Protein AF-A0A3E2U511-F1 (afdb_monomer_lite)

Radius of gyration: 23.94 Å; chains: 1; bounding box: 54×27×73 Å

Secondary structure (DSSP, 8-state):
-------EEEEEETTTEEEEEEHHHHHHHHHHHT---TT--SHHHHHHHHHHHHHSPPPP--SS-HHHHHHHHHHHHHHHHSPP--

pLDDT: mean 87.05, std 12.18, range [45.22, 97.75]

Foldseek 3Di:
DPDDPWD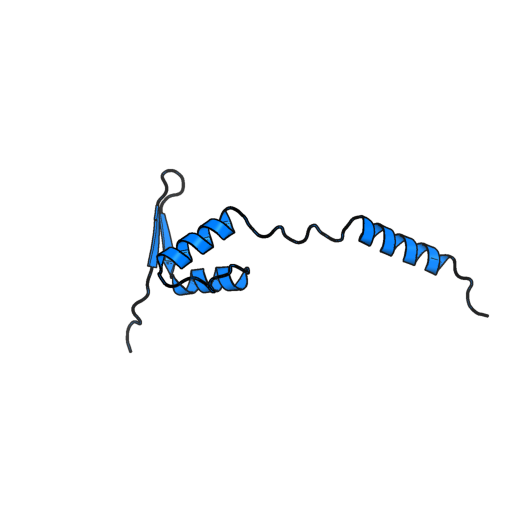WDWDADDPPGIDIDTLVVVLVVVVVQVQDCPPPDDSVSSVVSVVVCVVPPDPDPPPQDPVNVVVVVVVVVVVVVDDPDD

Sequence (86 aa):
QWGRYTKMIVGGGIINGSVALVFDNEVERYRKAGCDFSACTTDEDYLAAIEAFEDNPPVADAGVSDQTRIADALEDMVALSLPDAE

Organism: NCBI:txid853

Structure (mmCIF, N/CA/C/O backbone):
data_AF-A0A3E2U511-F1
#
_entry.id   AF-A0A3E2U511-F1
#
loop_
_atom_site.group_PDB
_atom_site.id
_atom_site.type_symbol
_atom_site.label_atom_id
_atom_site.label_alt_id
_atom_site.label_comp_id
_atom_site.label_asym_id
_atom_site.label_entity_id
_atom_site.label_seq_id
_atom_site.pdbx_PDB_ins_code
_atom_site.Cartn_x
_atom_site.Cartn_y
_atom_site.Cartn_z
_atom_site.occupancy
_atom_site.B_iso_or_equiv
_atom_site.auth_seq_id
_atom_site.auth_comp_id
_atom_site.auth_asym_id
_atom_site.auth_atom_id
_atom_site.pdbx_PDB_model_num
ATOM 1 N N . GLN A 1 1 ? -29.135 9.167 1.840 1.00 49.81 1 GLN A N 1
ATOM 2 C CA . GLN A 1 1 ? -28.457 8.633 3.038 1.00 49.81 1 GLN A CA 1
ATOM 3 C C . GLN A 1 1 ? -27.367 9.624 3.421 1.00 49.81 1 GLN A C 1
ATOM 5 O O . GLN A 1 1 ? -26.468 9.838 2.620 1.00 49.81 1 GLN A O 1
ATOM 10 N N . T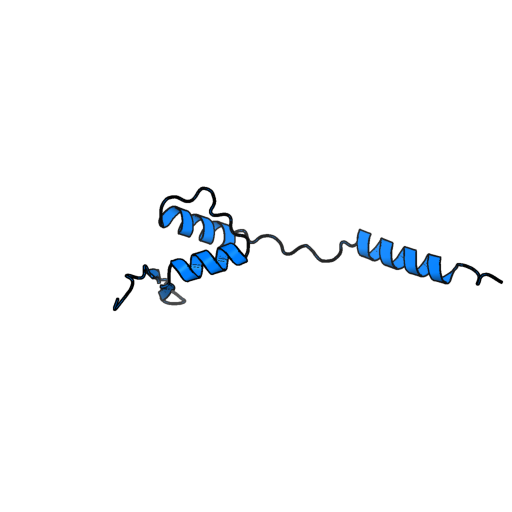RP A 1 2 ? -27.512 10.326 4.546 1.00 45.22 2 TRP A N 1
ATOM 11 C CA . TRP A 1 2 ? -26.517 11.290 5.031 1.00 45.22 2 TRP A CA 1
ATOM 12 C C . TRP A 1 2 ? -25.459 10.507 5.819 1.00 45.22 2 TRP A C 1
ATOM 14 O O . TRP A 1 2 ? -25.806 9.862 6.802 1.00 45.22 2 TRP A O 1
ATOM 24 N N . GLY A 1 3 ? -24.216 10.508 5.329 1.00 60.22 3 GLY A N 1
ATOM 25 C CA . GLY A 1 3 ? -23.057 9.865 5.956 1.00 60.22 3 GLY A CA 1
ATOM 26 C C . GLY A 1 3 ? -23.002 8.343 5.792 1.00 60.22 3 GLY A C 1
ATOM 27 O O . GLY A 1 3 ? -23.610 7.603 6.558 1.00 60.22 3 GLY A O 1
ATOM 28 N N . ARG A 1 4 ? -22.220 7.850 4.823 1.00 63.00 4 ARG A N 1
ATOM 29 C CA . ARG A 1 4 ? -21.630 6.510 4.967 1.00 63.00 4 ARG A CA 1
ATOM 30 C C . ARG A 1 4 ? -20.636 6.600 6.127 1.00 63.00 4 ARG A C 1
ATOM 32 O O . ARG A 1 4 ? -19.836 7.531 6.148 1.00 63.00 4 ARG A O 1
ATOM 39 N N . TYR A 1 5 ? -20.711 5.691 7.096 1.00 72.69 5 TYR A N 1
ATOM 40 C CA . TYR A 1 5 ? -19.673 5.584 8.118 1.00 72.69 5 TYR A CA 1
ATOM 41 C C . TYR A 1 5 ? -18.347 5.292 7.413 1.00 72.69 5 TYR A C 1
ATOM 43 O O . TYR A 1 5 ? -18.217 4.264 6.753 1.00 72.69 5 TYR A O 1
ATOM 51 N N . THR A 1 6 ? -17.402 6.222 7.510 1.00 84.00 6 THR A N 1
ATOM 52 C CA . THR A 1 6 ? -16.064 6.087 6.937 1.00 84.00 6 THR A CA 1
ATOM 53 C C . THR A 1 6 ? -15.098 5.680 8.037 1.00 84.00 6 THR A C 1
ATOM 55 O O . THR A 1 6 ? -15.025 6.335 9.078 1.00 84.00 6 THR A O 1
ATOM 58 N N . LYS A 1 7 ? -14.356 4.598 7.795 1.00 91.62 7 LYS A N 1
ATOM 59 C CA . LYS A 1 7 ? -13.240 4.189 8.647 1.00 91.62 7 LYS A CA 1
ATOM 60 C C . LYS A 1 7 ? -12.034 5.088 8.380 1.00 91.62 7 LYS A C 1
ATOM 62 O O . LYS A 1 7 ? -11.744 5.419 7.228 1.00 91.62 7 LYS A O 1
ATOM 67 N N . MET A 1 8 ? -11.339 5.462 9.447 1.00 94.25 8 MET A N 1
ATOM 68 C CA . MET A 1 8 ? -10.164 6.327 9.396 1.00 94.25 8 MET A CA 1
A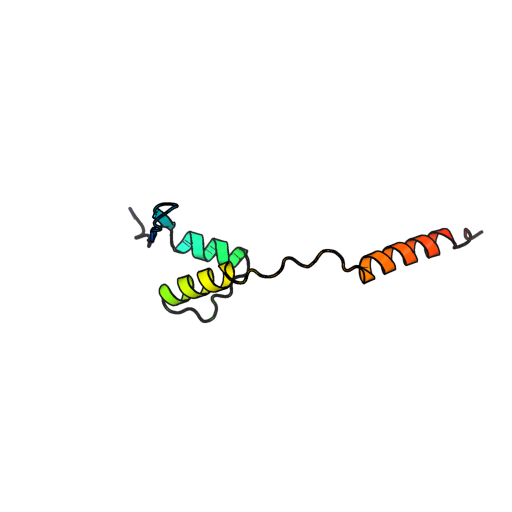TOM 69 C C . MET A 1 8 ? -8.933 5.559 9.866 1.00 94.25 8 MET A C 1
ATOM 71 O O . MET A 1 8 ? -8.987 4.885 10.891 1.00 94.25 8 MET A O 1
ATOM 75 N N . ILE A 1 9 ? -7.827 5.718 9.148 1.00 93.19 9 ILE A N 1
ATOM 76 C CA . ILE A 1 9 ? -6.489 5.345 9.604 1.00 93.19 9 ILE A CA 1
ATOM 77 C C . ILE A 1 9 ? -5.951 6.540 10.379 1.00 93.19 9 ILE A C 1
ATOM 79 O O . ILE A 1 9 ? -5.928 7.650 9.843 1.00 93.19 9 ILE A O 1
ATOM 83 N N . VAL A 1 10 ? -5.533 6.326 11.626 1.00 92.19 10 VAL A N 1
ATOM 84 C CA . VAL A 1 10 ? -4.925 7.367 12.460 1.00 92.19 10 VAL A CA 1
ATOM 85 C C . VAL A 1 10 ? -3.581 6.869 12.968 1.00 92.19 10 VAL A C 1
ATOM 87 O O . VAL A 1 10 ? -3.522 5.892 13.707 1.00 92.19 10 VAL A O 1
ATOM 90 N N . GLY A 1 11 ? -2.513 7.558 12.582 1.00 89.50 11 GLY A N 1
ATOM 91 C CA . GLY A 1 11 ? -1.149 7.287 13.031 1.00 89.50 11 GLY A CA 1
ATOM 92 C C . GLY A 1 11 ? -0.529 8.513 13.696 1.00 89.50 11 GLY A C 1
ATOM 93 O O . GLY A 1 11 ? -1.003 9.636 13.519 1.00 89.50 11 GLY A O 1
ATOM 94 N N . GLY A 1 12 ? 0.536 8.316 14.470 1.00 89.44 12 GLY A N 1
ATOM 95 C CA . GLY A 1 12 ? 1.232 9.393 15.173 1.00 89.44 12 GLY A CA 1
ATOM 96 C C . GLY A 1 12 ? 2.709 9.092 15.377 1.00 89.44 12 GLY A C 1
ATOM 97 O O . GLY A 1 12 ? 3.059 8.011 15.841 1.00 89.44 12 GLY A O 1
ATOM 98 N N . GLY A 1 13 ? 3.569 10.059 15.056 1.00 83.50 13 GLY A N 1
ATOM 99 C CA . GLY A 1 13 ? 5.015 9.990 15.248 1.00 83.50 13 GLY A CA 1
ATOM 100 C C . GLY A 1 13 ? 5.566 11.202 16.002 1.00 83.50 13 GLY A C 1
ATOM 101 O O . GLY A 1 13 ? 5.005 12.296 15.957 1.00 83.50 13 GLY A O 1
ATOM 102 N N . ILE A 1 14 ? 6.701 11.011 16.684 1.00 83.94 14 ILE A N 1
ATOM 103 C CA . ILE A 1 14 ? 7.323 12.033 17.54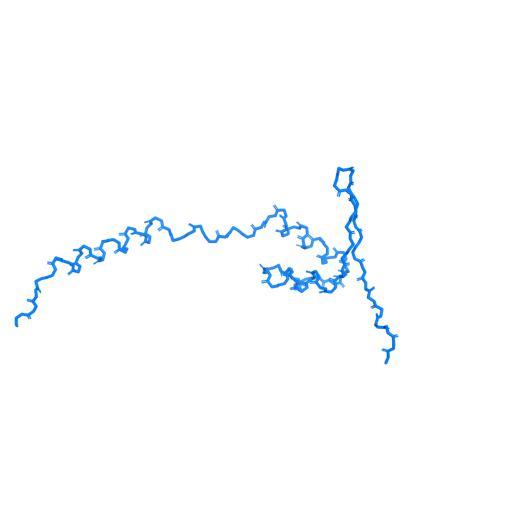8 1.00 83.94 14 ILE A CA 1
ATOM 104 C C . ILE A 1 14 ? 7.864 13.224 16.743 1.00 83.94 14 ILE A C 1
ATOM 106 O O . ILE A 1 14 ? 7.781 14.359 17.203 1.00 83.94 14 ILE A O 1
ATOM 110 N N . ILE A 1 15 ? 8.425 12.976 15.555 1.00 83.94 15 ILE A N 1
ATOM 111 C CA . ILE A 1 15 ? 9.122 14.011 14.770 1.00 83.94 15 ILE A CA 1
ATOM 112 C C . ILE A 1 15 ? 8.198 14.662 13.732 1.00 83.94 15 ILE A C 1
ATOM 114 O O . ILE A 1 15 ? 8.220 15.879 13.579 1.00 83.94 15 ILE A O 1
ATOM 118 N N . ASN A 1 16 ? 7.356 13.870 13.057 1.00 79.06 16 ASN A N 1
ATOM 119 C CA . ASN A 1 16 ? 6.573 14.324 11.897 1.00 79.06 16 ASN A CA 1
ATOM 120 C C . ASN A 1 16 ? 5.066 14.495 12.174 1.00 79.06 16 ASN A C 1
ATOM 122 O O . ASN A 1 16 ? 4.315 14.830 11.263 1.00 79.06 16 ASN A O 1
ATOM 126 N N . GLY A 1 17 ? 4.617 14.305 13.419 1.00 87.75 17 GLY A N 1
ATOM 127 C CA . GLY A 1 17 ? 3.224 14.519 13.812 1.00 87.75 17 GLY A CA 1
ATOM 128 C C . GLY A 1 17 ? 2.298 13.345 13.490 1.00 87.75 17 GLY A C 1
ATOM 129 O O . GLY A 1 17 ? 2.732 12.197 13.391 1.00 87.75 17 GLY A O 1
ATOM 130 N N . SER A 1 18 ? 0.998 13.628 13.404 1.00 90.81 18 SER A N 1
ATOM 131 C CA . SER A 1 18 ? -0.052 12.634 13.176 1.00 90.81 18 SER A CA 1
ATOM 132 C C . SER A 1 18 ? -0.558 12.618 11.739 1.00 90.81 18 SER A C 1
ATOM 134 O O . SER A 1 18 ? -0.560 13.629 11.039 1.00 90.81 18 SER A O 1
ATOM 136 N N . VAL A 1 19 ? -1.015 11.444 11.314 1.00 90.56 19 VAL A N 1
ATOM 137 C CA . VAL A 1 19 ? -1.616 11.194 10.006 1.00 90.56 19 VAL A CA 1
ATOM 138 C C . VAL A 1 19 ? -3.059 10.738 10.200 1.00 90.56 19 VAL A C 1
ATOM 140 O O . VAL A 1 19 ? -3.351 9.974 11.118 1.00 90.56 19 VAL A O 1
ATOM 143 N N . ALA A 1 20 ? -3.967 11.238 9.362 1.00 94.00 20 ALA A N 1
ATOM 144 C CA . ALA A 1 20 ? -5.371 10.847 9.345 1.00 94.00 20 ALA A CA 1
ATOM 145 C C . ALA A 1 20 ? -5.822 10.648 7.892 1.00 94.00 20 ALA A C 1
ATOM 147 O O . ALA A 1 20 ? -5.900 11.614 7.132 1.00 94.00 20 ALA A O 1
ATOM 148 N N . LEU A 1 21 ? -6.102 9.403 7.508 1.00 93.75 21 LEU A N 1
ATOM 149 C CA . LEU A 1 21 ? -6.463 9.014 6.139 1.00 93.75 21 LEU A CA 1
ATOM 150 C C . LEU A 1 21 ? -7.784 8.249 6.132 1.00 93.75 21 LEU A C 1
ATOM 152 O O . LEU A 1 21 ? -8.163 7.626 7.121 1.00 93.75 21 LEU A O 1
ATOM 156 N N . VAL A 1 22 ? -8.486 8.275 5.003 1.00 94.88 22 VAL A N 1
ATOM 157 C CA . VAL A 1 22 ? -9.676 7.443 4.788 1.00 94.88 22 VAL A CA 1
ATOM 158 C C . VAL A 1 22 ? -9.217 6.041 4.396 1.00 94.88 22 VAL A C 1
ATOM 160 O O . VAL A 1 22 ? -8.531 5.896 3.387 1.00 94.88 22 VAL A O 1
ATOM 163 N N . PHE A 1 23 ? -9.619 5.024 5.163 1.00 95.12 23 PHE A N 1
ATOM 164 C CA . PHE A 1 23 ? -9.147 3.643 4.989 1.00 95.12 23 PHE A CA 1
ATOM 165 C C . PHE A 1 23 ? -9.361 3.123 3.562 1.00 95.12 23 PHE A C 1
ATOM 167 O O . PHE A 1 23 ? -8.417 2.683 2.912 1.00 95.12 23 PHE A O 1
ATOM 174 N N . ASP A 1 24 ? -10.583 3.257 3.040 1.00 94.19 24 ASP A N 1
ATOM 175 C CA . ASP A 1 24 ? -10.934 2.746 1.710 1.00 94.19 24 ASP A CA 1
ATOM 176 C C . ASP A 1 24 ? -10.107 3.405 0.594 1.00 94.19 24 ASP A C 1
ATOM 178 O O . ASP A 1 24 ? -9.703 2.739 -0.360 1.00 94.19 24 ASP A O 1
ATOM 182 N N . ASN A 1 25 ? -9.814 4.703 0.734 1.00 95.19 25 ASN A N 1
ATOM 183 C CA . ASN A 1 25 ? -9.020 5.447 -0.242 1.00 95.19 25 ASN A CA 1
ATOM 184 C C . ASN A 1 25 ? -7.561 4.983 -0.234 1.00 95.19 25 ASN A C 1
ATOM 186 O O . ASN A 1 25 ? -6.951 4.873 -1.297 1.00 95.19 25 ASN A O 1
ATOM 190 N N . GLU A 1 26 ? -7.004 4.708 0.948 1.00 95.69 26 GLU A N 1
ATOM 191 C CA . GLU A 1 26 ? -5.613 4.274 1.069 1.00 95.69 26 GLU A CA 1
ATOM 192 C C . GLU A 1 26 ? -5.425 2.849 0.541 1.00 95.69 26 GLU A C 1
ATOM 194 O O . GLU A 1 26 ? -4.513 2.595 -0.245 1.00 95.69 26 GLU A O 1
ATOM 199 N N . VAL A 1 27 ? -6.355 1.941 0.854 1.00 96.06 27 VAL A N 1
ATOM 200 C CA . VAL A 1 27 ? -6.365 0.588 0.274 1.00 96.06 27 VAL A CA 1
ATOM 201 C C . VAL A 1 27 ? -6.491 0.650 -1.251 1.00 96.06 27 VAL A C 1
ATOM 203 O O . VAL A 1 27 ? -5.787 -0.068 -1.961 1.00 96.06 27 VAL A O 1
ATOM 206 N N . GLU A 1 28 ? -7.358 1.512 -1.794 1.00 96.12 28 GLU A N 1
ATOM 207 C CA . GLU A 1 28 ? -7.475 1.682 -3.247 1.00 96.12 28 GLU A CA 1
ATOM 208 C C . GLU A 1 28 ? -6.178 2.217 -3.869 1.00 96.12 28 GLU A C 1
ATOM 210 O O . GLU A 1 28 ? -5.752 1.739 -4.926 1.00 96.12 28 GLU A O 1
ATOM 215 N N . ARG A 1 29 ? -5.534 3.186 -3.214 1.00 96.06 29 ARG A N 1
ATOM 216 C CA . ARG A 1 29 ? -4.258 3.754 -3.651 1.00 96.06 29 ARG A CA 1
ATOM 217 C C . ARG A 1 29 ? -3.171 2.684 -3.723 1.00 96.06 29 ARG A C 1
ATOM 219 O O . ARG A 1 29 ? -2.537 2.550 -4.769 1.00 96.06 29 ARG A O 1
ATOM 226 N N . TYR A 1 30 ? -2.993 1.896 -2.666 1.00 96.06 30 TYR A N 1
ATOM 227 C CA . TYR A 1 30 ? -1.980 0.840 -2.641 1.00 96.06 30 TYR A CA 1
ATOM 228 C C . TYR A 1 30 ? -2.310 -0.324 -3.570 1.00 96.06 30 TYR A C 1
ATOM 230 O O . TYR A 1 30 ? -1.410 -0.879 -4.199 1.00 96.06 30 TYR A O 1
ATOM 238 N N . ARG A 1 31 ? -3.594 -0.631 -3.779 1.00 95.94 31 ARG A N 1
ATOM 239 C CA . ARG A 1 31 ? -4.008 -1.617 -4.786 1.00 95.94 31 ARG A CA 1
ATOM 240 C C . ARG A 1 31 ? -3.590 -1.178 -6.189 1.00 95.94 31 ARG A C 1
ATOM 242 O O . ARG A 1 31 ? -3.093 -1.991 -6.959 1.00 95.94 31 ARG A O 1
ATOM 249 N N . LYS A 1 32 ? -3.753 0.109 -6.522 1.00 95.06 32 LYS A N 1
ATOM 250 C CA . LYS A 1 32 ? -3.277 0.673 -7.801 1.00 95.06 32 LYS A CA 1
ATOM 251 C C . LYS A 1 32 ? -1.753 0.658 -7.915 1.00 95.06 32 LYS A C 1
ATOM 253 O O . LYS A 1 32 ? -1.246 0.527 -9.023 1.00 95.06 32 LYS A O 1
ATOM 258 N N . ALA A 1 33 ? -1.042 0.777 -6.795 1.00 92.75 33 ALA A N 1
ATOM 259 C CA . ALA A 1 33 ? 0.414 0.665 -6.744 1.00 92.75 33 ALA A CA 1
ATOM 260 C C . ALA A 1 33 ? 0.924 -0.786 -6.870 1.00 92.75 33 ALA A C 1
ATOM 262 O O . ALA A 1 33 ? 2.117 -0.985 -7.071 1.00 92.75 33 ALA A O 1
ATOM 263 N N . GLY A 1 34 ? 0.039 -1.788 -6.791 1.00 94.12 34 GLY A N 1
ATOM 264 C CA . GLY A 1 34 ? 0.388 -3.204 -6.928 1.00 94.12 34 GLY A CA 1
ATOM 265 C C . GLY A 1 34 ? 0.536 -3.964 -5.608 1.00 94.12 34 GLY A C 1
ATOM 266 O O . GLY A 1 34 ? 1.024 -5.090 -5.625 1.00 94.12 34 GLY A O 1
ATOM 267 N N . CYS A 1 35 ? 0.116 -3.389 -4.478 1.00 95.44 35 CYS A N 1
ATOM 268 C CA . CYS A 1 35 ? 0.037 -4.117 -3.212 1.00 95.44 35 CYS A CA 1
ATOM 269 C C . CYS A 1 35 ? -1.019 -5.237 -3.304 1.00 95.44 35 CYS A C 1
ATOM 271 O O . CYS A 1 35 ? -2.145 -5.003 -3.765 1.00 95.44 35 CYS A O 1
ATOM 273 N N . ASP A 1 36 ? -0.654 -6.451 -2.882 1.00 95.38 36 ASP A N 1
ATOM 274 C CA . ASP A 1 36 ? -1.545 -7.612 -2.884 1.00 95.38 36 ASP A CA 1
ATOM 275 C C . ASP A 1 36 ? -2.334 -7.700 -1.573 1.00 95.38 36 ASP A C 1
ATOM 277 O O . ASP A 1 36 ? -1.774 -7.875 -0.495 1.00 95.38 36 ASP A O 1
ATOM 281 N N . PHE A 1 37 ? -3.658 -7.625 -1.694 1.00 97.38 37 PHE A N 1
ATOM 282 C CA . PHE A 1 37 ? -4.596 -7.738 -0.578 1.00 97.38 37 PHE A CA 1
ATOM 283 C C . PHE A 1 37 ? -5.425 -9.028 -0.615 1.00 97.38 37 PHE A C 1
ATOM 285 O O . PHE A 1 37 ? -6.414 -9.145 0.107 1.00 97.38 37 PHE A O 1
ATOM 292 N N . SER A 1 38 ? -5.089 -9.985 -1.484 1.00 96.56 38 SER A N 1
ATOM 293 C CA . SER A 1 38 ? -5.903 -11.185 -1.725 1.00 96.56 38 SER A CA 1
ATOM 294 C C . SER A 1 38 ? -6.101 -12.068 -0.484 1.00 96.56 38 SER A C 1
ATOM 296 O O . SER A 1 38 ? -7.129 -12.735 -0.370 1.00 96.56 38 SER A O 1
ATOM 298 N N . ALA A 1 39 ? -5.157 -12.034 0.460 1.00 95.62 39 ALA A N 1
ATOM 299 C CA . ALA A 1 39 ? -5.211 -12.767 1.724 1.00 95.62 39 ALA A CA 1
ATOM 300 C C . ALA A 1 39 ? -5.789 -11.955 2.903 1.00 95.62 39 ALA A C 1
ATOM 302 O O . ALA A 1 39 ? -5.955 -12.506 3.991 1.00 95.62 39 ALA A O 1
ATOM 303 N N . CYS A 1 40 ? -6.090 -10.666 2.718 1.00 97.44 40 CYS A N 1
ATOM 304 C CA . CYS A 1 40 ? -6.502 -9.782 3.808 1.00 97.44 40 CYS A CA 1
ATOM 305 C C . CYS A 1 40 ? -7.980 -9.980 4.168 1.00 97.44 40 CYS A C 1
ATOM 307 O O . CYS A 1 40 ? -8.870 -9.884 3.319 1.00 97.44 40 CYS A O 1
ATOM 309 N N . THR A 1 41 ? -8.253 -10.198 5.454 1.00 96.44 41 THR A N 1
ATOM 310 C CA . THR A 1 41 ? -9.605 -10.448 5.980 1.00 96.44 41 THR A CA 1
ATOM 311 C C . THR A 1 41 ? -10.032 -9.447 7.050 1.00 96.44 41 THR A C 1
ATOM 313 O O . THR A 1 41 ? -11.224 -9.171 7.192 1.00 96.44 41 THR A O 1
ATOM 316 N N . THR A 1 42 ? -9.073 -8.875 7.774 1.00 97.12 42 THR A N 1
ATOM 317 C CA . THR A 1 42 ? -9.266 -7.873 8.825 1.00 97.12 42 THR A CA 1
ATOM 318 C C . THR A 1 42 ? -8.633 -6.546 8.425 1.00 97.12 42 THR A C 1
ATOM 320 O O . THR A 1 42 ? -7.724 -6.537 7.601 1.00 97.12 42 THR A O 1
ATOM 323 N N . ASP A 1 43 ? -9.089 -5.430 9.006 1.00 95.62 43 ASP A N 1
ATOM 324 C CA . ASP A 1 43 ? -8.516 -4.100 8.730 1.00 95.62 43 ASP A CA 1
ATOM 325 C C . ASP A 1 43 ? -6.991 -4.084 8.985 1.00 95.62 43 ASP A C 1
ATOM 327 O O . ASP A 1 43 ? -6.233 -3.517 8.199 1.00 95.62 43 ASP A O 1
ATOM 331 N N . GLU A 1 44 ? -6.537 -4.812 10.003 1.00 95.75 44 GLU A N 1
ATOM 332 C CA . GLU A 1 44 ? -5.130 -4.926 10.389 1.00 95.75 44 GLU A CA 1
ATOM 333 C C . GLU A 1 44 ? -4.309 -5.717 9.368 1.00 95.75 44 GLU A C 1
ATOM 335 O O . GLU A 1 44 ? -3.152 -5.377 9.137 1.00 95.75 44 GLU A O 1
ATOM 340 N N . ASP A 1 45 ? -4.909 -6.699 8.6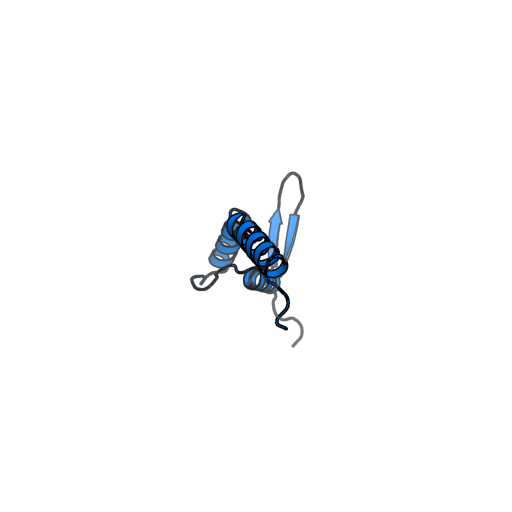86 1.00 97.75 45 ASP A N 1
ATOM 341 C CA . ASP A 1 45 ? -4.247 -7.401 7.581 1.00 97.75 45 ASP A CA 1
ATOM 342 C C . ASP A 1 45 ? -3.951 -6.437 6.422 1.00 97.75 45 ASP A C 1
ATOM 344 O O . ASP A 1 45 ? -2.906 -6.538 5.783 1.00 97.75 45 ASP A O 1
ATOM 348 N N . TYR A 1 46 ? -4.865 -5.501 6.136 1.00 97.31 46 TYR A N 1
ATOM 349 C CA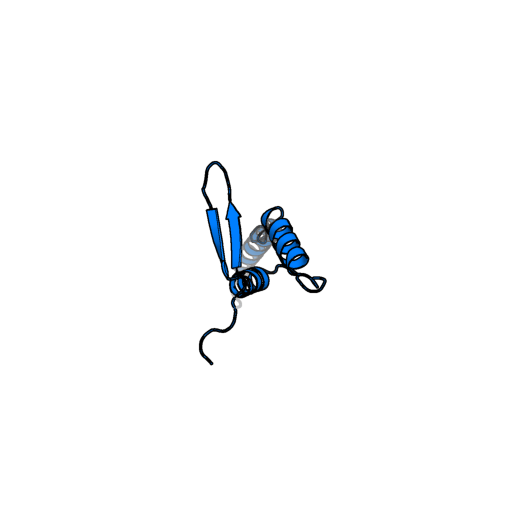 . TYR A 1 46 ? -4.649 -4.487 5.099 1.00 97.31 46 TYR A CA 1
ATOM 350 C C . TYR A 1 46 ? -3.558 -3.499 5.511 1.00 97.31 46 TYR A C 1
ATOM 352 O O . TYR A 1 46 ? -2.709 -3.166 4.687 1.00 97.31 46 TYR A O 1
ATOM 360 N N . LEU A 1 47 ? -3.563 -3.043 6.768 1.00 96.19 47 LEU A N 1
ATOM 361 C CA . LEU A 1 47 ? -2.536 -2.129 7.276 1.00 96.19 47 LEU A CA 1
ATOM 362 C C . LEU A 1 47 ? -1.149 -2.782 7.261 1.00 96.19 47 LEU A C 1
ATOM 364 O O . LEU A 1 47 ? -0.206 -2.167 6.775 1.00 96.19 47 LEU A O 1
ATOM 368 N N . ALA A 1 48 ? -1.042 -4.040 7.696 1.00 96.88 48 ALA A N 1
ATOM 369 C CA . ALA A 1 48 ? 0.211 -4.790 7.667 1.00 96.88 48 ALA A CA 1
ATOM 370 C C . ALA A 1 48 ? 0.716 -5.036 6.234 1.00 96.88 48 ALA A C 1
ATOM 372 O O . ALA A 1 48 ? 1.915 -4.960 5.978 1.00 96.88 48 ALA A O 1
ATOM 373 N N . ALA A 1 49 ? -0.184 -5.306 5.282 1.00 97.06 49 ALA A N 1
ATOM 374 C CA . ALA A 1 49 ? 0.186 -5.456 3.874 1.00 97.06 49 ALA A CA 1
ATOM 375 C C . ALA A 1 49 ? 0.681 -4.135 3.257 1.00 97.06 49 ALA A C 1
ATOM 377 O O . ALA A 1 49 ? 1.641 -4.144 2.486 1.00 97.06 49 ALA A O 1
ATOM 378 N N . ILE A 1 50 ? 0.059 -3.004 3.616 1.00 96.06 50 ILE A N 1
ATOM 379 C CA . ILE A 1 50 ? 0.512 -1.667 3.206 1.00 96.06 50 ILE A CA 1
ATOM 380 C C . ILE A 1 50 ? 1.896 -1.373 3.787 1.00 96.06 50 ILE A C 1
ATOM 382 O O . ILE A 1 50 ? 2.791 -1.013 3.032 1.00 96.06 50 ILE A O 1
ATOM 386 N N . GLU A 1 51 ? 2.090 -1.579 5.090 1.00 94.94 51 GLU A N 1
ATOM 387 C CA . GLU A 1 51 ? 3.376 -1.359 5.764 1.00 94.94 51 GLU A CA 1
ATOM 388 C C . GLU A 1 51 ? 4.488 -2.212 5.135 1.00 94.94 51 GLU A C 1
ATOM 390 O O . GLU A 1 51 ? 5.529 -1.690 4.747 1.00 94.94 51 GLU A O 1
ATOM 395 N N . ALA A 1 52 ? 4.238 -3.505 4.901 1.00 95.44 52 ALA A N 1
ATOM 396 C CA . ALA A 1 52 ? 5.202 -4.384 4.239 1.00 95.44 52 ALA A CA 1
ATOM 397 C C . ALA A 1 52 ? 5.533 -3.943 2.800 1.00 95.44 52 ALA A C 1
ATOM 399 O O . ALA A 1 52 ? 6.665 -4.111 2.341 1.00 95.44 52 ALA A O 1
ATOM 400 N N . PHE A 1 53 ? 4.556 -3.389 2.079 1.00 95.06 53 PHE A N 1
ATOM 401 C CA . PHE A 1 53 ? 4.762 -2.833 0.743 1.00 95.06 53 PHE A CA 1
ATOM 402 C C . PHE A 1 53 ? 5.563 -1.523 0.780 1.00 95.06 53 PHE A C 1
ATOM 404 O O . PHE A 1 53 ? 6.377 -1.289 -0.109 1.00 95.06 53 PHE A O 1
ATOM 411 N N . GLU A 1 54 ? 5.354 -0.675 1.788 1.00 92.94 54 GLU A N 1
ATOM 412 C CA . GLU A 1 54 ? 6.123 0.558 1.996 1.00 92.94 54 GLU A CA 1
ATOM 413 C C . GLU A 1 54 ? 7.577 0.274 2.399 1.00 92.94 54 GLU A C 1
ATOM 415 O O . GLU A 1 54 ? 8.488 0.923 1.881 1.00 92.94 54 GLU A O 1
ATOM 420 N N . ASP A 1 55 ? 7.798 -0.707 3.276 1.00 94.44 55 ASP A N 1
ATOM 421 C CA . ASP A 1 55 ? 9.127 -1.123 3.736 1.00 94.44 55 ASP A CA 1
ATOM 422 C C . ASP A 1 55 ? 9.933 -1.826 2.639 1.00 94.44 55 ASP A C 1
ATOM 424 O O . ASP A 1 55 ? 11.162 -1.719 2.584 1.00 94.44 55 ASP A O 1
ATOM 428 N N . ASN A 1 56 ? 9.247 -2.552 1.755 1.00 91.69 56 ASN A N 1
ATOM 429 C CA . ASN A 1 56 ? 9.863 -3.298 0.668 1.00 91.69 56 ASN A CA 1
ATOM 430 C C . ASN A 1 56 ? 9.171 -2.986 -0.669 1.00 91.69 56 ASN A C 1
ATOM 432 O O . ASN A 1 56 ? 8.505 -3.860 -1.241 1.00 91.69 56 ASN A O 1
ATOM 436 N N . PRO A 1 57 ? 9.315 -1.746 -1.176 1.00 86.38 57 PRO A N 1
ATOM 437 C CA . PRO A 1 57 ? 8.633 -1.327 -2.385 1.00 86.38 57 PRO A CA 1
ATOM 438 C C . PRO A 1 57 ? 9.091 -2.195 -3.558 1.00 86.38 57 PRO A C 1
ATOM 440 O O . PRO A 1 57 ? 10.284 -2.514 -3.655 1.00 86.38 57 PRO A O 1
ATOM 443 N N . PRO A 1 58 ? 8.182 -2.576 -4.477 1.00 80.81 58 PRO A N 1
ATOM 444 C CA . PRO A 1 58 ? 8.582 -3.259 -5.692 1.00 80.81 58 PRO A CA 1
ATOM 445 C C . PRO A 1 58 ? 9.622 -2.387 -6.383 1.00 80.81 58 PRO A C 1
ATOM 447 O O . PRO A 1 58 ? 9.386 -1.205 -6.646 1.00 80.81 58 PRO A O 1
ATOM 450 N N . VAL A 1 59 ? 10.800 -2.966 -6.618 1.00 73.94 59 VAL A N 1
ATOM 451 C CA . VAL A 1 59 ? 11.875 -2.283 -7.329 1.00 73.94 59 VAL A CA 1
ATOM 452 C C . VAL A 1 59 ? 11.270 -1.846 -8.654 1.00 73.94 59 VAL A C 1
ATOM 454 O O . VAL A 1 59 ? 10.810 -2.693 -9.422 1.00 73.94 59 VAL A O 1
ATOM 457 N N . ALA A 1 60 ? 11.189 -0.534 -8.891 1.00 64.62 60 ALA A N 1
ATOM 458 C CA . ALA A 1 60 ? 10.845 -0.044 -10.214 1.00 64.62 60 ALA A CA 1
ATOM 459 C C . ALA A 1 60 ? 11.794 -0.757 -11.177 1.00 64.62 60 ALA A C 1
ATOM 461 O O . ALA A 1 60 ? 12.999 -0.773 -10.907 1.00 64.62 60 ALA A O 1
ATOM 462 N N . ASP A 1 61 ? 11.234 -1.408 -12.204 1.00 61.50 61 ASP A N 1
ATOM 463 C CA . ASP A 1 61 ? 11.995 -2.106 -13.241 1.00 61.50 61 ASP A CA 1
ATOM 464 C C . ASP A 1 61 ? 13.257 -1.296 -13.524 1.00 61.50 61 ASP A C 1
ATOM 466 O O . ASP A 1 61 ? 13.156 -0.077 -13.707 1.00 61.50 61 ASP A O 1
ATOM 470 N N . ALA A 1 62 ? 14.425 -1.925 -13.375 1.00 56.34 62 ALA A N 1
ATOM 471 C CA . ALA A 1 62 ? 15.718 -1.267 -13.198 1.00 56.34 62 ALA A CA 1
ATOM 472 C C . ALA A 1 62 ? 16.198 -0.613 -14.506 1.00 56.34 62 ALA A C 1
ATOM 474 O O . ALA A 1 62 ? 17.286 -0.887 -14.997 1.00 56.34 62 ALA A O 1
ATOM 475 N N . GLY A 1 63 ? 15.368 0.236 -15.106 1.00 64.31 63 GLY A N 1
ATOM 476 C CA . GLY A 1 63 ? 15.478 0.685 -16.475 1.00 64.31 63 GLY A CA 1
ATOM 477 C C . GLY A 1 63 ? 15.573 -0.460 -17.484 1.00 64.31 63 GLY A C 1
ATOM 478 O O . GLY A 1 63 ? 15.574 -1.648 -17.177 1.00 64.31 63 GLY A O 1
ATOM 479 N N . VAL A 1 64 ? 15.712 -0.060 -18.742 1.00 75.19 64 VAL A N 1
ATOM 480 C CA . VAL A 1 64 ? 16.199 -0.936 -19.806 1.00 75.19 64 VAL A CA 1
ATOM 481 C C . VAL A 1 64 ? 17.540 -1.526 -19.357 1.00 75.19 64 VAL A C 1
ATOM 483 O O . VAL A 1 64 ? 18.467 -0.762 -19.072 1.00 75.19 64 VAL A O 1
ATOM 486 N N . SER A 1 65 ? 17.631 -2.859 -19.282 1.00 82.31 65 SER A N 1
ATOM 487 C CA . SER A 1 65 ? 18.864 -3.546 -18.882 1.00 82.31 65 SER A CA 1
ATOM 488 C C . SER A 1 65 ? 20.038 -3.129 -19.768 1.00 82.31 65 SER A C 1
ATOM 490 O O . SER A 1 65 ? 19.849 -2.792 -20.941 1.00 82.31 65 SER A O 1
ATOM 492 N N . ASP A 1 66 ? 21.262 -3.189 -19.244 1.00 85.88 66 ASP A N 1
ATOM 493 C CA . ASP A 1 66 ? 22.449 -2.880 -20.046 1.00 85.88 66 ASP A CA 1
ATOM 494 C C . ASP A 1 66 ? 22.542 -3.799 -21.270 1.00 85.88 66 ASP A C 1
ATOM 496 O O . ASP A 1 66 ? 22.893 -3.344 -22.353 1.00 85.88 66 ASP A O 1
ATOM 500 N N . GLN A 1 67 ? 22.125 -5.061 -21.147 1.00 87.44 67 GLN A N 1
ATOM 501 C CA . GLN A 1 67 ? 22.032 -5.997 -22.266 1.00 87.44 67 GLN A CA 1
ATOM 502 C C . GLN A 1 67 ? 21.037 -5.524 -23.331 1.00 87.44 67 GLN A C 1
ATOM 504 O O . GLN A 1 67 ? 21.332 -5.622 -24.518 1.00 87.44 67 GLN A O 1
ATOM 509 N N . THR A 1 68 ? 19.884 -4.991 -22.927 1.00 88.12 68 THR A N 1
ATOM 510 C CA . THR A 1 68 ? 18.878 -4.459 -23.856 1.00 88.12 68 THR A CA 1
ATOM 511 C C . THR A 1 68 ? 19.369 -3.176 -24.526 1.00 88.12 68 THR A C 1
ATOM 513 O O . THR A 1 68 ? 19.176 -3.017 -25.725 1.00 88.12 68 THR A O 1
ATOM 516 N N . ARG A 1 69 ? 20.082 -2.301 -23.803 1.00 88.44 69 ARG A N 1
ATOM 517 C CA . ARG A 1 69 ? 20.735 -1.121 -24.402 1.00 88.44 69 ARG A CA 1
ATOM 518 C C . ARG A 1 69 ? 21.825 -1.512 -25.402 1.00 88.44 69 ARG A C 1
ATOM 520 O O . ARG A 1 69 ? 21.953 -0.882 -26.445 1.00 88.44 69 ARG A O 1
ATOM 527 N N . ILE A 1 70 ? 22.613 -2.542 -25.084 1.00 93.06 70 ILE A N 1
ATOM 528 C CA . ILE A 1 70 ? 23.667 -3.057 -25.968 1.00 93.06 70 ILE A CA 1
ATOM 529 C C . ILE A 1 70 ? 23.054 -3.687 -27.219 1.00 93.06 70 ILE A C 1
ATOM 531 O O . ILE A 1 70 ? 23.568 -3.453 -28.307 1.00 93.06 70 ILE A O 1
ATOM 535 N N . ALA A 1 71 ? 21.978 -4.465 -27.074 1.00 92.69 71 ALA A N 1
ATOM 536 C CA . ALA A 1 71 ? 21.282 -5.081 -28.199 1.00 92.69 71 ALA A CA 1
ATOM 537 C C . ALA A 1 71 ? 20.733 -4.024 -29.167 1.00 92.69 71 ALA A C 1
ATOM 539 O O . ALA A 1 71 ? 21.023 -4.105 -30.355 1.00 92.69 71 ALA A O 1
ATOM 540 N N . ASP A 1 72 ? 20.051 -2.999 -28.649 1.00 90.75 72 ASP A N 1
ATOM 541 C CA . ASP A 1 72 ? 19.493 -1.896 -29.445 1.00 90.75 72 ASP A CA 1
ATOM 542 C C . ASP A 1 72 ? 20.590 -1.149 -30.230 1.00 90.75 72 ASP A C 1
ATOM 544 O O . ASP A 1 72 ? 20.495 -0.952 -31.440 1.00 90.75 72 ASP A O 1
ATOM 548 N N . ALA A 1 73 ? 21.715 -0.839 -29.573 1.00 93.44 73 ALA A N 1
ATOM 549 C CA . ALA A 1 73 ? 22.864 -0.222 -30.237 1.00 93.44 73 ALA A CA 1
ATOM 550 C C . ALA A 1 73 ? 23.504 -1.133 -31.303 1.00 93.44 73 ALA A C 1
ATOM 552 O O . ALA A 1 73 ? 23.988 -0.647 -32.327 1.00 93.44 73 ALA A O 1
ATOM 553 N N . LEU A 1 74 ? 23.542 -2.450 -31.068 1.00 92.94 74 LEU A N 1
ATOM 554 C CA . LEU A 1 74 ? 24.072 -3.410 -32.038 1.00 92.94 74 LEU A CA 1
ATOM 555 C C . LEU A 1 74 ? 23.171 -3.512 -33.270 1.00 92.94 74 LEU A C 1
ATOM 557 O O . LEU A 1 74 ? 23.683 -3.552 -34.387 1.00 92.94 74 LEU A O 1
ATOM 561 N N . GLU A 1 75 ? 21.855 -3.550 -33.067 1.00 90.12 75 GLU A N 1
ATOM 562 C CA . GLU A 1 75 ? 20.866 -3.585 -34.144 1.00 90.12 75 GLU A CA 1
ATOM 563 C C . GLU A 1 75 ? 20.969 -2.337 -35.028 1.00 90.12 75 GLU A C 1
ATOM 565 O O . GLU A 1 75 ? 21.008 -2.470 -36.253 1.00 90.12 75 GLU A O 1
ATOM 570 N N . ASP A 1 76 ? 21.133 -1.151 -34.434 1.00 92.00 76 ASP A N 1
ATOM 571 C CA . ASP A 1 76 ? 21.296 0.104 -35.179 1.00 92.00 76 ASP A CA 1
ATOM 572 C C . ASP A 1 76 ? 22.602 0.130 -35.998 1.00 92.00 76 ASP A C 1
ATOM 574 O O . ASP A 1 76 ? 22.605 0.438 -37.191 1.00 92.00 76 ASP A O 1
ATOM 578 N N . MET A 1 77 ? 23.726 -0.302 -35.411 1.00 89.81 77 MET A N 1
ATOM 579 C CA . MET A 1 77 ? 25.000 -0.404 -36.141 1.00 89.81 77 MET A CA 1
ATOM 580 C C . MET A 1 77 ? 24.941 -1.398 -37.308 1.00 89.81 77 MET A C 1
ATOM 582 O O . MET A 1 77 ? 25.536 -1.151 -38.361 1.00 89.81 77 MET A O 1
ATOM 586 N N . VAL A 1 78 ? 24.244 -2.526 -37.138 1.00 90.19 78 VAL A N 1
ATOM 587 C CA . VAL A 1 78 ? 24.042 -3.512 -38.210 1.00 90.19 78 VAL A CA 1
ATOM 588 C C . VAL A 1 78 ? 23.158 -2.928 -39.306 1.00 90.19 78 VAL A C 1
ATOM 590 O O . VAL A 1 78 ? 23.516 -3.047 -40.476 1.00 90.19 78 VAL A O 1
ATOM 593 N N . ALA A 1 79 ? 22.063 -2.254 -38.949 1.00 86.50 79 ALA A N 1
ATOM 594 C CA . ALA A 1 79 ? 21.169 -1.608 -39.906 1.00 86.50 79 ALA A CA 1
ATOM 595 C C . ALA A 1 79 ? 21.899 -0.554 -40.755 1.00 86.50 79 ALA A C 1
ATOM 597 O O . ALA A 1 79 ? 21.742 -0.534 -41.973 1.00 86.50 79 ALA A O 1
ATOM 598 N N . LEU A 1 80 ? 22.769 0.251 -40.137 1.00 86.00 80 LEU A N 1
ATOM 599 C CA . LEU A 1 80 ? 23.605 1.244 -40.822 1.00 86.00 80 LEU A CA 1
ATOM 600 C C . LEU A 1 80 ? 24.709 0.633 -41.701 1.00 86.00 80 LEU A C 1
ATOM 602 O O . LEU A 1 80 ? 25.271 1.322 -42.550 1.00 86.00 80 LEU A O 1
ATOM 606 N N . SER A 1 81 ? 25.047 -0.641 -41.489 1.00 83.88 81 SER A N 1
ATOM 607 C CA . SER A 1 81 ? 26.089 -1.351 -42.241 1.00 83.88 81 SER A CA 1
ATOM 608 C C . SER A 1 81 ? 25.538 -2.159 -43.420 1.00 83.88 81 SER A C 1
ATOM 610 O O . SER A 1 81 ? 26.322 -2.726 -44.186 1.00 83.88 81 SER A O 1
ATOM 612 N N . LEU A 1 82 ? 24.212 -2.253 -43.568 1.00 80.31 82 LEU A N 1
ATOM 613 C CA . LEU A 1 82 ? 23.601 -2.930 -44.705 1.00 80.31 82 LEU A CA 1
ATOM 614 C C . LEU A 1 82 ? 23.702 -2.033 -45.950 1.00 80.31 82 LEU A C 1
ATOM 616 O O . LEU A 1 82 ? 23.351 -0.857 -45.881 1.00 80.31 82 LEU A O 1
ATOM 620 N N . PRO A 1 83 ? 24.189 -2.557 -47.089 1.00 77.56 83 PRO A N 1
ATOM 621 C CA . PRO A 1 83 ? 24.193 -1.803 -48.335 1.00 77.56 83 PRO A CA 1
ATOM 622 C C . PRO A 1 83 ? 22.753 -1.547 -48.790 1.00 77.56 83 PRO A C 1
ATOM 624 O O . PRO A 1 83 ? 21.898 -2.427 -48.653 1.00 77.56 83 PRO A O 1
ATOM 627 N N . ASP A 1 84 ? 22.496 -0.366 -49.355 1.00 75.94 84 ASP A N 1
ATOM 628 C CA . ASP A 1 84 ? 21.208 -0.073 -49.983 1.00 75.94 84 ASP A CA 1
ATOM 629 C C . ASP A 1 84 ? 20.913 -1.131 -51.057 1.00 75.94 84 ASP A C 1
ATOM 631 O O . ASP A 1 84 ? 21.776 -1.473 -51.871 1.00 75.94 84 ASP A O 1
ATOM 635 N N . ALA A 1 85 ? 19.700 -1.682 -51.029 1.00 64.12 85 ALA A N 1
ATOM 636 C CA . ALA A 1 85 ? 19.243 -2.600 -52.061 1.00 64.12 85 ALA A CA 1
ATOM 637 C C . ALA A 1 85 ? 19.080 -1.820 -53.377 1.00 64.12 85 ALA A C 1
ATOM 639 O O . ALA A 1 85 ? 18.182 -0.983 -53.480 1.00 64.12 85 ALA A O 1
ATOM 640 N N . GLU A 1 86 ? 19.970 -2.075 -54.342 1.00 53.34 86 GLU A N 1
ATOM 641 C CA . GLU A 1 86 ? 19.850 -1.611 -55.736 1.00 53.34 86 GLU A CA 1
ATOM 642 C C . GLU A 1 86 ? 18.687 -2.306 -56.464 1.00 53.34 86 GLU A C 1
ATOM 644 O O . GLU A 1 86 ? 18.537 -3.544 -56.309 1.00 53.34 86 GLU A O 1
#